Protein AF-A0A0U5B029-F1 (afdb_monomer_lite)

Secondary structure (DSSP, 8-state):
-HHHHHHHHHHHHHHHHHHHHHHTT-SHHHHHHHHHHHHHHHHHHHHHHHHHHHHHHHHHHSTTT----------

pLDDT: mean 81.29, std 14.43, range [43.66, 94.88]

Radius of gyration: 21.17 Å; chains: 1; bounding box: 52×30×51 Å

Structure (mmCIF, N/CA/C/O backbone):
data_AF-A0A0U5B029-F1
#
_entry.id   AF-A0A0U5B029-F1
#
loop_
_atom_site.group_PDB
_atom_site.id
_atom_site.type_symbol
_atom_site.label_atom_id
_atom_site.label_alt_id
_atom_site.label_comp_id
_atom_site.label_asym_id
_atom_site.label_entity_id
_atom_site.label_seq_id
_atom_site.pdbx_PDB_ins_code
_atom_site.Cartn_x
_atom_site.Cartn_y
_atom_site.Cartn_z
_atom_site.occupancy
_atom_site.B_iso_or_equiv
_atom_site.auth_seq_id
_atom_site.auth_comp_id
_atom_site.auth_asym_id
_atom_site.auth_atom_id
_atom_site.pdbx_PDB_model_num
ATOM 1 N N . MET A 1 1 ? -4.136 0.582 15.962 1.00 64.00 1 MET A N 1
ATOM 2 C CA . MET A 1 1 ? -4.547 0.519 14.542 1.00 64.00 1 MET A CA 1
ATOM 3 C C . MET A 1 1 ? -4.157 1.755 13.732 1.00 64.00 1 MET A C 1
ATOM 5 O O . MET A 1 1 ? -3.547 1.592 12.686 1.00 64.00 1 MET A O 1
ATOM 9 N N . THR A 1 2 ? -4.388 2.982 14.205 1.00 76.62 2 THR A N 1
ATOM 10 C CA . THR A 1 2 ? -4.083 4.239 13.475 1.00 76.62 2 THR A CA 1
ATOM 11 C C . THR A 1 2 ? -2.650 4.363 12.937 1.00 76.62 2 THR A C 1
ATOM 13 O O . THR A 1 2 ? -2.453 4.767 11.796 1.00 76.62 2 THR A O 1
ATOM 16 N N . LYS A 1 3 ? -1.632 3.934 13.694 1.00 86.25 3 LYS A N 1
ATOM 17 C CA . LYS A 1 3 ? -0.234 3.925 13.215 1.00 86.25 3 LYS A CA 1
ATOM 18 C C . LYS A 1 3 ? -0.003 2.969 12.033 1.00 86.25 3 LYS A C 1
ATOM 20 O O . LYS A 1 3 ? 0.812 3.263 11.168 1.00 86.25 3 LYS A O 1
ATOM 25 N N . GLN A 1 4 ? -0.711 1.839 11.992 1.00 84.19 4 GLN A N 1
ATOM 26 C CA . GLN A 1 4 ? -0.606 0.874 10.892 1.00 84.19 4 GLN A CA 1
ATOM 27 C C . GLN A 1 4 ? -1.292 1.408 9.631 1.00 84.19 4 GLN A C 1
ATOM 29 O O . GLN A 1 4 ? -0.722 1.290 8.552 1.00 84.19 4 GLN A O 1
ATOM 34 N N . LEU A 1 5 ? -2.452 2.061 9.767 1.00 85.69 5 LEU A N 1
ATOM 35 C CA . LEU A 1 5 ? -3.110 2.752 8.653 1.00 85.69 5 LEU A CA 1
ATOM 36 C C . LEU A 1 5 ? -2.204 3.811 8.024 1.00 85.69 5 LEU A C 1
ATOM 38 O O . LEU A 1 5 ? -2.022 3.812 6.808 1.00 85.69 5 LEU A O 1
ATOM 42 N N . GLN A 1 6 ? -1.595 4.666 8.852 1.00 90.25 6 GLN A N 1
ATOM 43 C CA . GLN A 1 6 ? -0.679 5.697 8.367 1.00 90.25 6 GLN A CA 1
ATOM 44 C 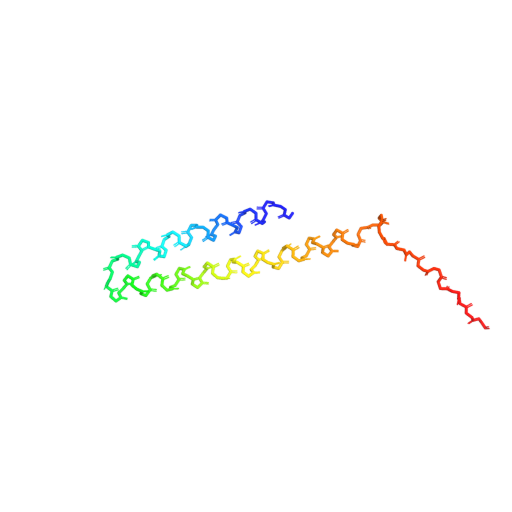C . GLN A 1 6 ? 0.498 5.075 7.607 1.00 90.25 6 G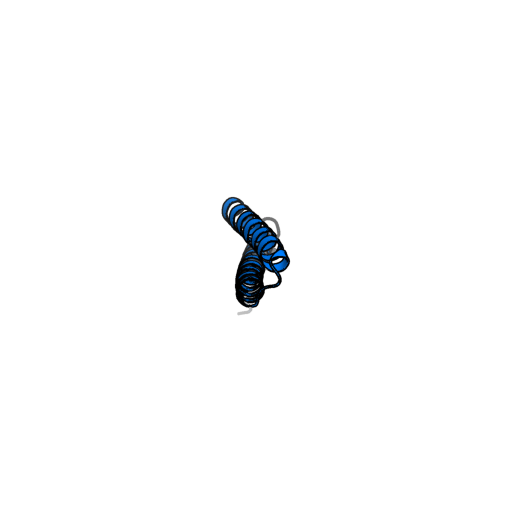LN A C 1
ATOM 46 O O . GLN A 1 6 ? 0.783 5.471 6.484 1.00 90.25 6 GLN A O 1
ATOM 51 N N . GLN A 1 7 ? 1.111 4.024 8.159 1.00 91.19 7 GLN A N 1
ATOM 52 C CA . GLN A 1 7 ? 2.201 3.305 7.491 1.00 91.19 7 GLN A CA 1
ATOM 53 C C . GLN A 1 7 ? 1.794 2.700 6.138 1.00 91.19 7 GLN A C 1
ATOM 55 O O . GLN A 1 7 ? 2.615 2.663 5.222 1.00 91.19 7 GLN A O 1
ATOM 60 N N . ARG A 1 8 ? 0.561 2.193 5.997 1.00 88.25 8 ARG A N 1
ATOM 61 C CA . ARG A 1 8 ? 0.067 1.659 4.714 1.00 88.25 8 ARG A CA 1
ATOM 62 C C . ARG A 1 8 ? -0.168 2.771 3.699 1.00 88.25 8 ARG A C 1
ATOM 64 O O . ARG A 1 8 ? 0.209 2.609 2.542 1.00 88.25 8 ARG A O 1
ATOM 71 N N . MET A 1 9 ? -0.711 3.902 4.143 1.00 88.94 9 MET A N 1
ATOM 72 C CA . MET A 1 9 ? -0.903 5.083 3.303 1.00 88.94 9 MET A CA 1
ATOM 73 C C . MET A 1 9 ? 0.433 5.661 2.813 1.00 88.94 9 MET A C 1
ATOM 75 O O . MET A 1 9 ? 0.568 5.973 1.633 1.00 88.94 9 MET A O 1
ATOM 79 N N . ASP A 1 10 ? 1.437 5.753 3.686 1.00 93.38 10 ASP A N 1
ATOM 80 C CA . ASP A 1 10 ? 2.765 6.262 3.320 1.00 93.38 10 ASP A CA 1
ATOM 81 C C . ASP A 1 10 ? 3.442 5.352 2.282 1.00 93.38 10 ASP A C 1
ATOM 83 O O . ASP A 1 10 ? 3.935 5.830 1.262 1.00 93.38 10 ASP A O 1
ATOM 87 N N . LYS A 1 11 ? 3.379 4.027 2.480 1.00 90.44 11 LYS A N 1
ATOM 88 C CA . LYS A 1 11 ? 3.895 3.047 1.509 1.00 90.44 11 LYS A CA 1
ATOM 89 C C . LYS A 1 11 ? 3.175 3.110 0.168 1.00 90.44 11 LYS A C 1
ATOM 91 O O . LYS A 1 11 ? 3.807 2.927 -0.867 1.00 90.44 11 LYS A O 1
ATOM 96 N N . LEU A 1 12 ? 1.864 3.334 0.172 1.00 90.62 12 LEU A N 1
ATOM 97 C CA . LEU A 1 12 ? 1.100 3.480 -1.061 1.00 90.62 12 LEU A CA 1
ATOM 98 C C . LEU A 1 12 ? 1.582 4.687 -1.864 1.00 90.62 12 LEU A C 1
ATOM 100 O O . LEU A 1 12 ? 1.812 4.550 -3.064 1.00 90.62 12 LEU A O 1
ATOM 104 N N . LYS A 1 13 ? 1.777 5.832 -1.201 1.00 91.19 13 LYS A N 1
ATOM 105 C CA . LYS A 1 13 ? 2.287 7.054 -1.839 1.00 91.19 13 LYS A CA 1
ATOM 106 C C . LYS A 1 13 ? 3.676 6.839 -2.427 1.00 91.19 13 LYS A C 1
ATOM 108 O O . LYS A 1 13 ? 3.862 7.072 -3.613 1.00 91.19 13 LYS A O 1
ATOM 113 N N . GLU A 1 14 ? 4.596 6.282 -1.638 1.00 94.06 14 GLU A N 1
ATOM 114 C CA . GLU A 1 14 ? 5.959 5.964 -2.088 1.00 94.06 14 GLU A CA 1
ATOM 115 C C . GLU A 1 14 ? 5.943 5.082 -3.348 1.00 94.06 14 GLU A C 1
ATOM 117 O O . GLU A 1 14 ? 6.656 5.334 -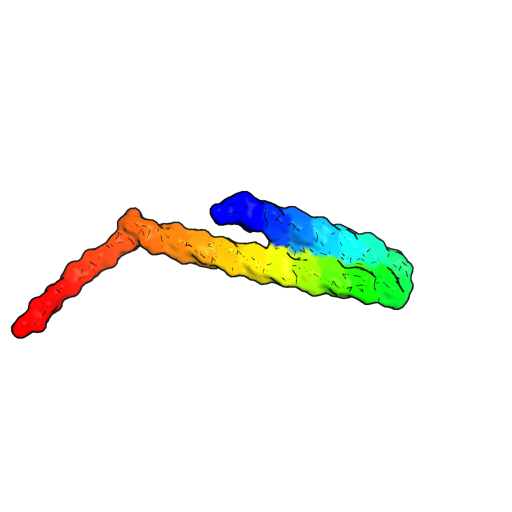4.321 1.00 94.06 14 GLU A O 1
ATOM 122 N N . ARG A 1 15 ? 5.104 4.037 -3.357 1.00 90.69 15 ARG A N 1
ATOM 123 C CA . ARG A 1 15 ? 5.012 3.116 -4.497 1.00 90.69 15 ARG A CA 1
ATOM 124 C C . ARG A 1 15 ? 4.379 3.761 -5.722 1.00 90.69 15 ARG A C 1
ATOM 126 O O . ARG A 1 15 ? 4.832 3.455 -6.820 1.00 90.69 15 ARG A O 1
ATOM 133 N N . ALA A 1 16 ? 3.382 4.622 -5.546 1.00 87.81 16 ALA A N 1
ATOM 134 C CA . ALA A 1 16 ? 2.766 5.359 -6.644 1.00 87.81 16 ALA A CA 1
ATOM 135 C C . ALA A 1 16 ? 3.761 6.339 -7.286 1.00 87.81 16 ALA A C 1
ATOM 137 O O . ALA A 1 16 ? 3.957 6.283 -8.495 1.00 87.81 16 ALA A O 1
ATOM 138 N N . GLU A 1 17 ? 4.469 7.129 -6.476 1.00 91.62 17 GLU A N 1
ATOM 139 C CA . GLU A 1 17 ? 5.501 8.061 -6.952 1.00 91.62 17 GLU A CA 1
ATOM 140 C C . GLU A 1 17 ? 6.609 7.320 -7.711 1.00 91.62 17 GLU A C 1
ATOM 142 O O . GLU A 1 17 ? 6.931 7.660 -8.847 1.00 91.62 17 GLU A O 1
ATOM 147 N N . THR A 1 18 ? 7.110 6.216 -7.148 1.00 88.75 18 THR A N 1
ATOM 148 C CA . THR A 1 18 ? 8.147 5.414 -7.819 1.00 88.75 18 THR A CA 1
ATOM 149 C C . THR A 1 18 ? 7.641 4.778 -9.122 1.00 88.75 18 THR A C 1
ATOM 151 O O . THR A 1 18 ? 8.414 4.559 -10.056 1.00 88.75 18 THR A O 1
ATOM 154 N N . ALA A 1 19 ? 6.349 4.436 -9.203 1.00 89.25 19 ALA A N 1
ATOM 155 C CA . ALA A 1 19 ? 5.771 3.923 -10.440 1.00 89.25 19 ALA A CA 1
ATOM 156 C C . ALA A 1 19 ? 5.760 4.990 -11.537 1.00 89.25 19 ALA A C 1
ATOM 158 O O . ALA A 1 19 ? 6.067 4.676 -12.689 1.00 89.25 19 ALA A O 1
ATOM 159 N N . ASP A 1 20 ? 5.425 6.227 -11.179 1.00 89.19 20 ASP A N 1
ATOM 160 C CA . ASP A 1 20 ? 5.391 7.345 -12.114 1.00 89.19 20 ASP A CA 1
ATOM 161 C C . ASP A 1 20 ? 6.805 7.701 -12.595 1.00 89.19 20 ASP A C 1
ATOM 163 O O . ASP A 1 20 ? 7.015 7.817 -13.804 1.00 89.19 20 ASP A O 1
ATOM 167 N N . ASP A 1 21 ? 7.799 7.714 -11.702 1.00 89.12 21 ASP A N 1
ATOM 168 C CA . ASP A 1 21 ? 9.212 7.914 -12.063 1.00 89.12 21 ASP A CA 1
ATOM 169 C C . ASP A 1 21 ? 9.709 6.868 -13.074 1.00 89.12 21 ASP A C 1
ATOM 171 O O . ASP A 1 21 ? 10.383 7.187 -14.058 1.00 89.12 21 ASP A O 1
ATOM 175 N N . HIS A 1 22 ? 9.353 5.596 -12.869 1.00 86.50 22 HIS A N 1
ATOM 176 C CA . HIS A 1 22 ? 9.723 4.524 -13.793 1.00 86.50 22 HIS A CA 1
ATOM 177 C C . HIS A 1 22 ? 8.955 4.574 -15.117 1.00 86.50 22 HIS A C 1
ATOM 179 O O . HIS A 1 22 ? 9.509 4.189 -16.152 1.00 86.50 22 HIS A O 1
ATOM 185 N N . ALA A 1 23 ? 7.710 5.056 -15.113 1.00 84.81 23 ALA A N 1
ATOM 186 C CA . ALA A 1 23 ? 6.909 5.195 -16.325 1.00 84.81 23 ALA A CA 1
ATOM 187 C C . ALA A 1 23 ? 7.509 6.231 -17.291 1.00 84.81 23 ALA A C 1
ATOM 189 O O . ALA A 1 23 ? 7.461 6.022 -18.503 1.00 84.81 23 ALA A O 1
ATOM 190 N N . VAL A 1 24 ? 8.150 7.283 -16.764 1.00 88.62 24 VAL A N 1
ATOM 191 C CA . VAL A 1 24 ? 8.838 8.324 -17.556 1.00 88.62 24 VAL A CA 1
ATOM 192 C C . VAL A 1 24 ? 10.012 7.768 -18.365 1.00 88.62 24 VAL A C 1
ATOM 194 O O . VAL A 1 24 ? 10.377 8.328 -19.395 1.00 88.62 24 VAL A O 1
ATOM 197 N N . MET A 1 25 ? 10.613 6.652 -17.943 1.00 87.31 25 MET A N 1
ATOM 198 C CA . MET A 1 25 ? 11.764 6.084 -18.648 1.00 87.31 25 MET A CA 1
ATOM 199 C C . MET A 1 25 ? 11.404 5.487 -20.020 1.00 87.31 25 MET A C 1
ATOM 201 O O . MET A 1 25 ? 12.329 5.206 -20.776 1.00 87.31 25 MET A O 1
ATOM 205 N N . GLU A 1 26 ? 10.119 5.224 -20.312 1.00 81.56 26 GLU A N 1
ATOM 206 C CA . GLU A 1 26 ? 9.561 4.698 -21.584 1.00 81.56 26 GLU A CA 1
ATOM 207 C C . GLU A 1 26 ? 10.266 3.463 -22.196 1.00 81.56 26 GLU A C 1
ATOM 209 O O . GLU A 1 26 ? 9.994 3.036 -23.317 1.00 81.56 26 GLU A O 1
ATOM 214 N N . THR A 1 27 ? 11.157 2.823 -21.443 1.00 90.25 27 THR A N 1
ATOM 215 C CA . THR A 1 27 ? 11.826 1.575 -21.811 1.00 90.25 27 THR A CA 1
ATOM 216 C C . THR A 1 27 ? 11.005 0.384 -21.333 1.00 90.25 27 THR A C 1
ATOM 218 O O . THR A 1 27 ? 10.291 0.468 -20.335 1.00 90.25 27 THR A O 1
ATOM 221 N N . ALA A 1 28 ? 11.154 -0.774 -21.984 1.00 88.69 28 ALA A N 1
ATOM 222 C CA . ALA A 1 28 ? 10.471 -2.003 -21.563 1.00 88.69 28 ALA A CA 1
ATOM 223 C C . ALA A 1 28 ? 10.743 -2.359 -20.085 1.00 88.69 28 ALA A C 1
ATOM 225 O O . ALA A 1 28 ? 9.848 -2.818 -19.380 1.00 88.69 28 ALA A O 1
ATOM 226 N N . TYR A 1 29 ? 11.962 -2.091 -19.602 1.00 89.81 29 TYR A N 1
ATOM 227 C CA . TYR A 1 29 ? 12.311 -2.236 -18.190 1.00 89.81 29 TYR A CA 1
ATOM 228 C C . TYR A 1 29 ? 11.577 -1.223 -17.300 1.00 89.81 29 TYR A C 1
ATOM 230 O O . TYR A 1 29 ? 10.992 -1.622 -16.296 1.00 89.81 29 TYR A O 1
ATOM 238 N N . GLY A 1 30 ? 11.574 0.063 -17.671 1.00 87.62 30 GLY A N 1
ATOM 239 C CA . GLY A 1 30 ? 10.875 1.114 -16.923 1.00 87.62 30 GLY A CA 1
ATOM 240 C C . GLY A 1 30 ? 9.376 0.841 -16.803 1.00 87.62 30 GLY A C 1
ATOM 241 O O . GLY A 1 30 ? 8.825 0.882 -15.709 1.00 87.62 30 GLY A O 1
ATOM 242 N N . LEU A 1 31 ? 8.733 0.426 -17.896 1.00 90.44 31 LEU A N 1
ATOM 243 C CA . LEU A 1 31 ? 7.316 0.054 -17.897 1.00 90.44 31 LEU A CA 1
ATOM 244 C C . LEU A 1 31 ? 7.030 -1.165 -17.005 1.00 90.44 31 LEU A C 1
ATOM 246 O O . LEU A 1 31 ? 6.059 -1.158 -16.250 1.00 90.44 31 LEU A O 1
ATOM 250 N N . ALA A 1 32 ? 7.886 -2.192 -17.042 1.00 90.44 32 ALA A N 1
ATOM 251 C CA . ALA A 1 32 ? 7.746 -3.363 -16.174 1.00 90.44 32 ALA A CA 1
ATOM 252 C C . ALA A 1 32 ? 7.948 -3.013 -14.687 1.00 90.44 32 ALA A C 1
ATOM 254 O O . ALA A 1 32 ? 7.215 -3.504 -13.826 1.00 90.44 32 ALA A O 1
ATOM 255 N N . ALA A 1 33 ? 8.910 -2.139 -14.378 1.00 90.75 33 ALA A N 1
ATOM 256 C CA . ALA A 1 33 ? 9.125 -1.636 -13.026 1.00 90.75 33 ALA A CA 1
ATOM 257 C C . ALA A 1 33 ? 7.919 -0.812 -12.544 1.00 90.75 33 ALA A C 1
ATOM 259 O O . ALA A 1 33 ? 7.386 -1.086 -11.469 1.00 90.75 33 ALA A O 1
ATOM 260 N N . ALA A 1 34 ? 7.422 0.118 -13.362 1.00 91.12 34 ALA A N 1
ATOM 261 C CA . ALA A 1 34 ? 6.238 0.918 -13.056 1.00 91.12 34 ALA A CA 1
ATOM 262 C C . ALA A 1 34 ? 5.013 0.041 -12.760 1.00 91.12 34 ALA A C 1
ATOM 264 O O . ALA A 1 34 ? 4.330 0.238 -11.753 1.00 91.12 34 ALA A O 1
ATOM 265 N N . GLN A 1 35 ? 4.775 -0.979 -13.589 1.00 93.31 35 GLN A N 1
ATOM 266 C CA . GLN A 1 35 ? 3.680 -1.928 -13.398 1.00 93.31 35 GLN A CA 1
ATOM 267 C C . GLN A 1 35 ? 3.786 -2.663 -12.055 1.00 93.31 35 GLN A C 1
ATOM 269 O O . GLN A 1 35 ? 2.815 -2.714 -11.299 1.00 93.31 35 GLN A O 1
ATOM 274 N N . ARG A 1 36 ? 4.980 -3.152 -11.703 1.00 94.50 36 ARG A N 1
ATOM 275 C CA . ARG A 1 36 ? 5.219 -3.820 -10.416 1.00 94.50 36 ARG A CA 1
ATOM 276 C C . ARG A 1 36 ? 4.954 -2.895 -9.225 1.00 94.50 36 ARG A C 1
ATOM 278 O O . ARG A 1 36 ? 4.381 -3.315 -8.220 1.00 94.50 36 ARG A O 1
ATOM 285 N N . HIS A 1 37 ? 5.374 -1.637 -9.322 1.00 92.50 37 HIS A N 1
ATOM 286 C CA . HIS A 1 37 ? 5.131 -0.652 -8.271 1.00 92.50 37 HIS A CA 1
ATOM 287 C C . HIS A 1 37 ? 3.640 -0.311 -8.134 1.00 92.50 37 HIS A C 1
ATOM 289 O O . HIS A 1 37 ? 3.149 -0.229 -7.006 1.00 92.50 37 HIS A O 1
ATOM 295 N N . ARG A 1 38 ? 2.893 -0.229 -9.245 1.00 92.38 38 ARG A N 1
ATOM 296 C CA . ARG A 1 38 ? 1.425 -0.081 -9.225 1.00 92.38 38 ARG A CA 1
ATOM 297 C C . ARG A 1 38 ? 0.726 -1.265 -8.567 1.00 92.38 38 ARG A C 1
ATOM 299 O O . ARG A 1 38 ? -0.162 -1.060 -7.745 1.00 92.38 38 ARG A O 1
ATOM 306 N N . GLU A 1 39 ? 1.144 -2.491 -8.868 1.00 94.88 39 GLU A N 1
ATOM 307 C CA . GLU A 1 39 ? 0.588 -3.695 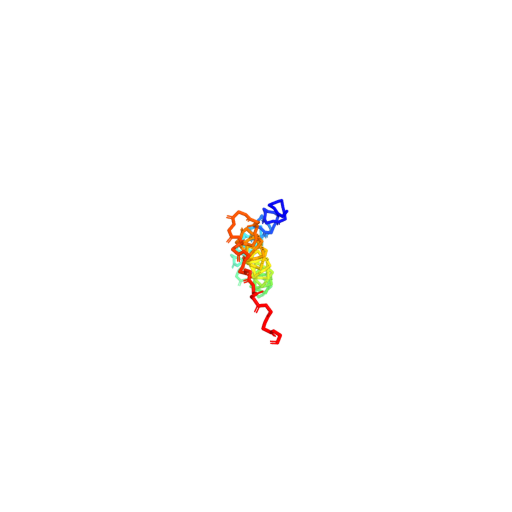-8.234 1.00 94.88 39 GLU A CA 1
ATOM 308 C C . GLU A 1 39 ? 0.811 -3.688 -6.717 1.00 94.88 39 GLU A C 1
ATOM 310 O O . GLU A 1 39 ? -0.112 -3.953 -5.945 1.00 94.88 39 GLU A O 1
ATOM 315 N N . HIS A 1 40 ? 2.007 -3.303 -6.267 1.00 92.50 40 HIS A N 1
ATOM 316 C CA . HIS A 1 40 ? 2.289 -3.135 -4.841 1.00 92.50 40 HIS A CA 1
ATOM 317 C C . HIS A 1 40 ? 1.473 -2.000 -4.200 1.00 92.50 40 HIS A C 1
ATOM 319 O O . HIS A 1 40 ? 1.005 -2.151 -3.068 1.00 92.50 40 HIS A O 1
ATOM 325 N N . ALA A 1 41 ? 1.281 -0.876 -4.894 1.00 91.19 41 ALA A N 1
ATOM 326 C CA . ALA A 1 41 ? 0.433 0.213 -4.409 1.00 91.19 41 ALA A CA 1
ATOM 327 C C . ALA A 1 41 ? -1.025 -0.256 -4.244 1.00 91.19 41 ALA A C 1
ATOM 329 O O . ALA A 1 41 ? -1.640 -0.001 -3.207 1.00 91.19 41 ALA A O 1
ATOM 330 N N . GLN A 1 42 ? -1.542 -1.027 -5.205 1.00 92.06 42 GLN A N 1
ATOM 331 C CA . GLN A 1 42 ? -2.884 -1.613 -5.150 1.00 92.06 42 GLN A CA 1
ATOM 332 C C . GLN A 1 42 ? -3.048 -2.583 -3.969 1.00 92.06 42 GLN A C 1
ATOM 334 O O . GLN A 1 42 ? -4.085 -2.584 -3.298 1.00 92.06 42 GLN A O 1
ATOM 339 N N . GLN A 1 43 ? -2.026 -3.393 -3.680 1.00 93.12 43 GLN A N 1
ATOM 340 C CA . GLN A 1 43 ? -2.019 -4.261 -2.499 1.00 93.12 43 GLN A CA 1
ATOM 341 C C . GLN A 1 43 ? -2.085 -3.437 -1.207 1.00 93.12 43 GLN A C 1
ATOM 343 O O . GLN A 1 43 ? -2.932 -3.705 -0.357 1.00 93.12 43 GLN A O 1
ATOM 348 N N . CYS A 1 44 ? -1.263 -2.388 -1.090 1.00 91.25 44 CYS A N 1
ATOM 349 C CA . CYS A 1 44 ? -1.280 -1.500 0.077 1.00 91.25 44 CYS A CA 1
ATOM 350 C C . CYS A 1 44 ? -2.638 -0.801 0.249 1.00 91.25 44 CYS A C 1
ATOM 352 O O . CYS A 1 44 ? -3.102 -0.649 1.378 1.00 91.25 44 CYS A O 1
ATOM 354 N N . TRP A 1 45 ? -3.290 -0.414 -0.854 1.00 90.50 45 TRP A N 1
ATOM 355 C CA . TRP A 1 45 ? -4.630 0.179 -0.831 1.00 90.50 45 TRP A CA 1
ATOM 356 C C . TRP A 1 45 ? -5.673 -0.797 -0.291 1.00 90.50 45 TRP A C 1
ATOM 358 O O . TRP A 1 45 ? -6.493 -0.442 0.552 1.00 90.50 45 TRP A O 1
ATOM 368 N N . THR A 1 46 ? -5.605 -2.048 -0.744 1.00 93.25 46 THR A N 1
ATOM 369 C CA . THR A 1 46 ? -6.524 -3.105 -0.311 1.00 93.25 46 THR A CA 1
ATOM 370 C C . THR A 1 46 ? -6.365 -3.381 1.185 1.00 93.25 46 THR A C 1
ATOM 372 O O . THR A 1 46 ? -7.348 -3.399 1.918 1.00 93.25 46 THR A O 1
ATOM 375 N N . GLU A 1 47 ? -5.126 -3.518 1.664 1.00 91.50 47 GLU A N 1
ATOM 376 C CA . GLU A 1 47 ? -4.838 -3.703 3.092 1.00 91.50 47 GLU A CA 1
ATOM 377 C C . GLU A 1 47 ? -5.294 -2.510 3.942 1.00 91.50 47 GLU A C 1
ATOM 379 O O . GLU A 1 47 ? -5.810 -2.699 5.043 1.00 91.50 47 GLU A O 1
ATOM 384 N N . TYR A 1 48 ? -5.111 -1.283 3.442 1.00 91.06 48 TYR A N 1
ATOM 385 C CA . TYR A 1 48 ? -5.612 -0.074 4.095 1.00 91.06 48 TYR A CA 1
ATOM 386 C C . TYR A 1 48 ? -7.141 -0.105 4.220 1.00 91.06 48 TYR A C 1
ATOM 388 O O . TYR A 1 48 ? -7.664 0.146 5.304 1.00 91.06 48 TYR A O 1
ATOM 396 N N . GLY A 1 49 ? -7.845 -0.473 3.145 1.00 89.38 49 GLY A N 1
ATOM 397 C CA . GLY A 1 49 ? -9.301 -0.615 3.142 1.00 89.38 49 GLY A CA 1
ATOM 398 C C . GLY A 1 49 ? -9.801 -1.647 4.156 1.00 89.38 49 GLY A C 1
ATOM 399 O O . GLY A 1 49 ? -10.726 -1.355 4.908 1.00 89.38 49 GLY A O 1
ATOM 400 N N . CYS A 1 50 ? -9.152 -2.813 4.247 1.00 90.44 50 CYS A N 1
ATOM 401 C CA . CYS A 1 50 ? -9.498 -3.820 5.256 1.00 90.44 50 CYS A CA 1
ATOM 402 C C . CYS A 1 50 ? -9.318 -3.287 6.685 1.00 90.44 50 CYS A C 1
ATOM 404 O O . CYS A 1 50 ? -10.214 -3.426 7.509 1.00 90.44 50 CYS A O 1
ATOM 406 N N . LEU A 1 51 ? -8.196 -2.616 6.969 1.00 89.62 51 LEU A N 1
ATOM 407 C CA . LEU A 1 51 ? -7.941 -2.033 8.291 1.00 89.62 51 LEU A CA 1
ATOM 408 C C . LEU A 1 51 ? -8.944 -0.930 8.662 1.00 89.62 51 LEU A C 1
ATOM 410 O O . LEU A 1 51 ? -9.258 -0.769 9.842 1.00 89.62 51 LEU A O 1
ATOM 414 N N . MET A 1 52 ? -9.420 -0.159 7.679 1.00 89.25 52 MET A N 1
ATOM 415 C CA . MET A 1 52 ? -10.486 0.827 7.878 1.00 89.25 52 MET A CA 1
ATOM 416 C C . MET A 1 52 ? -11.812 0.145 8.214 1.00 89.25 52 MET A C 1
ATOM 418 O O . MET A 1 52 ? -12.438 0.513 9.202 1.00 89.25 52 MET A O 1
ATOM 422 N N . ALA A 1 53 ? -12.197 -0.888 7.461 1.00 86.75 53 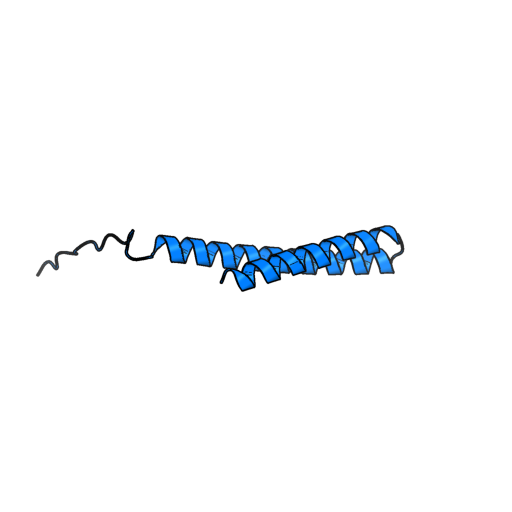ALA A N 1
ATOM 423 C CA . ALA A 1 53 ? -13.417 -1.648 7.729 1.00 86.75 53 ALA A CA 1
ATOM 424 C C . ALA A 1 53 ? -13.390 -2.316 9.115 1.00 86.75 53 ALA A C 1
ATOM 426 O O . ALA A 1 53 ? -14.395 -2.307 9.827 1.00 86.75 53 ALA A O 1
ATOM 427 N N . ASP A 1 54 ? -12.235 -2.841 9.534 1.00 84.44 54 ASP A N 1
ATOM 428 C CA . ASP A 1 54 ? -12.053 -3.413 10.872 1.00 84.44 54 ASP A CA 1
ATOM 429 C C . ASP A 1 54 ? -12.226 -2.357 11.975 1.00 84.44 54 ASP A C 1
ATOM 431 O O . ASP A 1 54 ? -12.800 -2.650 13.022 1.00 84.44 54 ASP A O 1
ATOM 435 N N . LEU A 1 55 ? -11.745 -1.127 11.758 1.00 84.06 55 LEU A N 1
ATOM 436 C CA . LEU A 1 55 ? -11.945 -0.016 12.693 1.00 84.06 55 LEU A CA 1
ATOM 437 C C . LEU A 1 55 ? -13.404 0.414 12.764 1.00 84.06 55 LEU A C 1
ATOM 439 O O . LEU A 1 55 ? -13.926 0.536 13.865 1.00 84.06 55 LEU A O 1
ATOM 443 N N . GLU A 1 56 ? -14.054 0.609 11.618 1.00 81.81 56 GLU A N 1
ATOM 444 C CA . GLU A 1 56 ? -15.467 0.996 11.552 1.00 81.81 56 GLU A CA 1
ATOM 445 C C . GLU A 1 56 ? -16.352 -0.060 12.223 1.00 81.81 56 GLU A C 1
ATOM 447 O O . GLU A 1 56 ? -17.214 0.274 13.035 1.00 81.81 56 GLU A O 1
ATOM 452 N N . THR A 1 57 ? -16.072 -1.342 11.967 1.00 80.31 57 THR A N 1
ATOM 453 C CA . THR A 1 57 ? -16.756 -2.455 12.635 1.00 80.31 5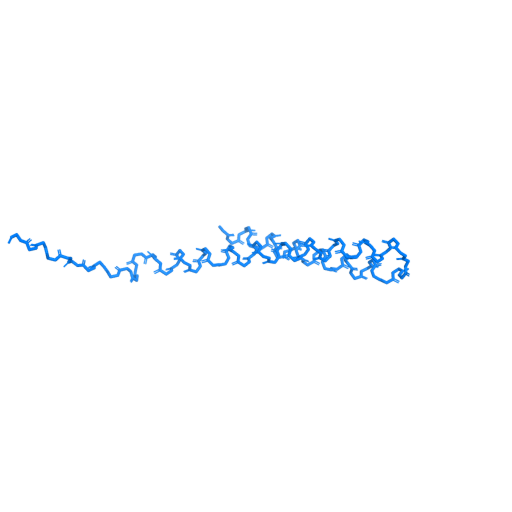7 THR A CA 1
ATOM 454 C C . THR A 1 57 ? -16.446 -2.457 14.130 1.00 80.31 57 THR A C 1
ATOM 456 O O . THR A 1 57 ? -17.337 -2.629 14.948 1.00 80.31 57 THR A O 1
ATOM 459 N N . PHE A 1 58 ? -15.200 -2.244 14.551 1.00 75.50 58 PHE A N 1
ATOM 460 C CA . PHE A 1 58 ? -14.897 -2.203 15.981 1.00 75.50 58 PHE A CA 1
ATOM 461 C C . PHE A 1 58 ? -15.615 -1.038 16.684 1.00 75.50 58 PHE A C 1
ATOM 463 O O . PHE A 1 58 ? -16.203 -1.236 17.745 1.00 75.50 58 PHE A O 1
ATOM 470 N N . GLU A 1 59 ? -15.621 0.151 16.079 1.00 70.06 59 GLU A N 1
ATOM 471 C CA . GLU A 1 59 ? -16.317 1.336 16.588 1.00 70.06 59 GLU A CA 1
ATOM 472 C C . GLU A 1 59 ? -17.835 1.124 16.665 1.00 70.06 59 GLU A C 1
ATOM 474 O O . GLU A 1 59 ? -18.451 1.484 17.668 1.00 70.06 59 GLU A O 1
ATOM 479 N N . GLU A 1 60 ? -18.452 0.483 15.670 1.00 62.97 60 GLU A N 1
ATOM 480 C CA . GLU A 1 60 ? -19.893 0.204 15.673 1.00 62.97 60 GLU A CA 1
ATOM 481 C C . GLU A 1 60 ? -20.319 -0.754 16.803 1.00 62.97 60 GLU A C 1
ATOM 483 O O . GLU A 1 60 ? -21.420 -0.622 17.343 1.00 62.97 60 GLU A O 1
ATOM 488 N N . TRP A 1 61 ? -19.439 -1.676 17.204 1.00 62.00 61 TRP A N 1
ATOM 489 C CA . TRP A 1 61 ? -19.723 -2.712 18.206 1.00 62.00 61 TRP A CA 1
ATOM 490 C C . TRP A 1 61 ? -19.266 -2.359 19.630 1.00 62.00 61 TRP A C 1
ATOM 492 O O . TRP A 1 61 ? -19.490 -3.144 20.559 1.00 62.00 61 TRP A O 1
ATOM 502 N N . THR A 1 62 ? -18.647 -1.190 19.830 1.00 59.41 62 THR A N 1
ATOM 503 C CA . THR A 1 62 ? -18.338 -0.694 21.178 1.00 59.41 62 THR A CA 1
ATOM 504 C C . THR A 1 62 ? -19.617 -0.409 21.979 1.00 59.41 62 THR A C 1
ATOM 506 O O . THR A 1 62 ? -20.606 0.105 21.457 1.00 59.41 62 THR A O 1
ATOM 509 N N . GLU A 1 63 ? -19.591 -0.775 23.270 1.00 55.56 63 GLU A N 1
ATOM 510 C CA . GLU A 1 63 ? -20.743 -0.920 24.186 1.00 55.56 63 GLU A CA 1
ATOM 511 C C . GLU A 1 63 ? -21.710 0.277 24.259 1.00 55.56 63 GLU A C 1
ATOM 513 O O . GLU A 1 63 ? -22.858 0.106 24.667 1.00 55.56 63 GLU A O 1
ATOM 518 N N . GLU A 1 64 ? -21.299 1.474 23.835 1.00 57.44 64 GLU A N 1
ATOM 519 C CA . GLU A 1 64 ? -22.163 2.661 23.780 1.00 57.44 64 GLU A CA 1
ATOM 520 C C . GLU A 1 64 ? -23.291 2.552 22.735 1.00 57.44 64 GLU A C 1
ATOM 522 O O . GLU A 1 64 ? -24.311 3.235 22.865 1.00 57.44 64 GLU A O 1
ATOM 527 N N . ARG A 1 65 ? -23.151 1.686 21.718 1.00 51.31 65 ARG A N 1
ATOM 528 C CA . ARG A 1 65 ? -24.176 1.443 20.677 1.00 51.31 65 ARG A CA 1
ATOM 529 C C . ARG A 1 65 ? -24.792 0.046 20.720 1.00 51.31 65 ARG A C 1
ATOM 531 O O . ARG A 1 65 ? -25.795 -0.206 20.048 1.00 51.31 65 ARG A O 1
ATOM 538 N N . THR A 1 66 ? -24.246 -0.857 21.527 1.00 53.62 66 THR A N 1
ATOM 539 C CA . THR A 1 66 ? -24.694 -2.249 21.600 1.00 53.62 66 THR A CA 1
ATOM 540 C C . THR A 1 66 ? -25.965 -2.358 22.443 1.00 53.62 66 THR A C 1
ATOM 542 O O . THR A 1 66 ? -25.932 -2.489 23.666 1.00 53.62 66 THR A O 1
ATOM 545 N N . VAL A 1 67 ? -27.134 -2.325 21.797 1.00 56.72 67 VAL A N 1
ATOM 546 C CA . VAL A 1 67 ? -28.406 -2.619 22.472 1.00 56.72 67 VAL A CA 1
ATOM 547 C C . VAL A 1 67 ? -28.450 -4.113 22.800 1.00 56.72 67 VAL A C 1
ATOM 549 O O . VAL A 1 67 ? -28.754 -4.945 21.946 1.00 56.72 67 VAL A O 1
ATOM 552 N N . ILE A 1 68 ? -28.171 -4.474 24.056 1.00 61.66 68 ILE A N 1
ATOM 553 C CA . ILE A 1 68 ? -28.398 -5.836 24.552 1.00 61.66 68 ILE A CA 1
ATOM 554 C C . ILE A 1 68 ? -29.912 -6.078 24.593 1.00 61.66 68 ILE A C 1
ATOM 556 O O . ILE A 1 68 ? -30.604 -5.697 25.542 1.00 61.66 68 ILE A O 1
ATOM 560 N N . LEU A 1 69 ? -30.447 -6.728 23.561 1.00 60.34 69 LEU A N 1
ATOM 561 C CA . LEU A 1 69 ? -31.823 -7.212 23.572 1.00 60.34 69 LEU A CA 1
ATOM 562 C C . LEU A 1 69 ? -31.934 -8.334 24.611 1.00 60.34 69 LEU A C 1
ATOM 564 O O . LEU A 1 69 ? -31.431 -9.440 24.415 1.00 60.34 69 LEU A O 1
ATOM 568 N N . LYS A 1 70 ? -32.599 -8.053 25.740 1.00 59.12 70 LYS A N 1
ATOM 569 C CA . LYS A 1 70 ? -32.935 -9.065 26.752 1.00 59.12 70 LYS A CA 1
ATOM 570 C C . LYS A 1 70 ? -33.915 -10.076 26.151 1.00 59.12 70 LYS A C 1
ATOM 572 O O . LYS A 1 70 ? -35.129 -9.894 26.221 1.00 59.12 70 LYS A O 1
ATOM 577 N N . GLY A 1 71 ? -33.387 -11.144 25.558 1.00 55.50 71 GLY A N 1
ATOM 578 C CA . GLY A 1 71 ? -34.172 -12.288 25.108 1.00 55.50 71 GLY A CA 1
ATOM 579 C C . GLY A 1 71 ? -34.889 -12.936 26.293 1.00 55.50 71 GLY A C 1
ATOM 580 O O . GLY A 1 71 ? -34.257 -13.413 27.235 1.00 55.50 71 GLY A O 1
ATOM 581 N N . ARG A 1 72 ? -36.224 -12.933 26.268 1.00 53.22 72 ARG A N 1
ATOM 582 C CA . ARG A 1 72 ? -37.055 -13.637 27.248 1.00 53.22 72 ARG A CA 1
ATOM 583 C C . ARG A 1 72 ? -36.996 -15.130 26.918 1.00 53.22 72 ARG A C 1
ATOM 585 O O . ARG A 1 72 ? -37.507 -15.544 25.883 1.00 53.22 72 ARG A O 1
ATOM 592 N N . VAL A 1 73 ? -36.370 -15.931 27.780 1.00 54.44 73 VAL A N 1
ATOM 593 C CA . VAL A 1 73 ? -36.426 -17.397 27.671 1.00 54.44 73 VAL A CA 1
ATOM 594 C C . VAL A 1 73 ? -37.868 -17.824 27.944 1.00 54.44 73 VAL A C 1
ATOM 596 O O . VAL A 1 73 ? -38.352 -17.680 29.067 1.00 54.44 73 VAL A O 1
ATOM 599 N N . MET A 1 74 ? -38.568 -18.300 26.915 1.00 43.66 74 MET A N 1
ATOM 600 C CA . MET A 1 74 ? -39.852 -18.983 27.084 1.00 43.66 74 MET A CA 1
ATOM 601 C C . MET A 1 74 ? -39.545 -20.396 27.595 1.00 43.66 74 MET A C 1
ATOM 603 O O . MET A 1 74 ? -38.822 -21.137 26.930 1.00 43.66 74 MET A O 1
ATOM 607 N N . ARG A 1 75 ? -40.010 -20.708 28.809 1.00 44.72 75 ARG A N 1
ATOM 608 C CA . ARG A 1 75 ? -40.011 -22.063 29.377 1.00 44.72 75 ARG A CA 1
ATOM 609 C C . ARG A 1 75 ? -41.292 -22.782 28.994 1.00 44.72 75 ARG A C 1
ATOM 611 O O . ARG A 1 75 ? -42.333 -22.089 28.955 1.00 44.72 75 ARG A O 1
#

Foldseek 3Di:
DVVVLVVLVVLLVVLQVQLVVLVVVVDPVSPVSSVVSNVSSVVSVVVSVVVVVVVVVVVCCPPVNDDPDPDDDDD

Organism: NCBI:txid1500254

Sequence (75 aa):
MTKQLQQRMDKLKERAETADDHAVMETAYGLAAAQRHREHAQQCWTEYGCLMADLETFEEWTEERTVILKGRVMR